Protein AF-A0A8J3JHV3-F1 (afdb_monomer_lite)

Structure (mmCIF, N/CA/C/O backbone):
data_AF-A0A8J3JHV3-F1
#
_entry.id   AF-A0A8J3JHV3-F1
#
loop_
_atom_site.group_PDB
_atom_site.id
_atom_site.type_symbol
_atom_site.label_atom_id
_atom_site.label_alt_id
_atom_site.label_comp_id
_atom_site.label_asym_id
_atom_site.label_entity_id
_atom_site.label_seq_id
_atom_site.pdbx_PDB_ins_code
_atom_site.Cartn_x
_atom_site.Cartn_y
_atom_site.Cartn_z
_atom_site.occupancy
_atom_site.B_iso_or_equiv
_atom_site.auth_seq_id
_atom_site.auth_comp_id
_atom_site.auth_asym_id
_atom_site.auth_atom_id
_atom_site.pdbx_PDB_model_num
ATOM 1 N N . MET A 1 1 ? 7.226 1.099 3.098 1.00 50.34 1 MET A N 1
ATOM 2 C CA . MET A 1 1 ? 7.009 0.350 4.351 1.00 50.34 1 MET A CA 1
ATOM 3 C C . MET A 1 1 ? 5.658 0.785 4.893 1.00 50.34 1 MET A C 1
ATOM 5 O O . MET A 1 1 ? 5.440 1.979 5.015 1.00 50.34 1 MET A O 1
ATOM 9 N N . ILE A 1 2 ? 4.729 -0.143 5.132 1.00 56.31 2 ILE A N 1
ATOM 10 C CA . ILE A 1 2 ? 3.442 0.210 5.750 1.00 56.31 2 ILE A CA 1
ATOM 11 C C . ILE A 1 2 ? 3.690 0.306 7.253 1.00 56.31 2 ILE A C 1
ATOM 13 O O . ILE A 1 2 ? 4.165 -0.665 7.843 1.00 56.31 2 ILE A O 1
ATOM 17 N N . THR A 1 3 ? 3.404 1.460 7.850 1.00 56.59 3 THR A N 1
ATOM 18 C CA . THR A 1 3 ? 3.651 1.703 9.272 1.00 56.59 3 THR A CA 1
ATOM 19 C C . THR A 1 3 ? 2.369 2.184 9.926 1.00 56.59 3 THR A C 1
ATOM 21 O O . THR A 1 3 ? 1.759 3.168 9.519 1.00 56.59 3 THR A O 1
ATOM 24 N N . LEU A 1 4 ? 1.957 1.492 10.979 1.00 54.69 4 LEU A N 1
ATOM 25 C CA . LEU A 1 4 ? 0.828 1.923 11.789 1.00 54.69 4 LEU A CA 1
ATOM 26 C C . LEU A 1 4 ? 1.312 2.956 12.787 1.00 54.69 4 LEU A C 1
ATOM 28 O O . LEU A 1 4 ? 2.195 2.666 13.595 1.00 54.69 4 LEU A O 1
ATOM 32 N N . VAL A 1 5 ? 0.736 4.152 12.725 1.00 55.94 5 VAL A N 1
ATOM 33 C CA . VAL A 1 5 ? 1.051 5.226 13.661 1.00 55.94 5 VAL A CA 1
ATOM 34 C C . VAL A 1 5 ? -0.186 5.468 14.525 1.00 55.94 5 VAL A C 1
ATOM 36 O O . VAL A 1 5 ? -1.290 5.593 13.993 1.00 55.94 5 VAL A O 1
ATOM 39 N N . PRO A 1 6 ? -0.059 5.524 15.860 1.00 49.69 6 PRO A N 1
ATOM 40 C CA . PRO A 1 6 ? -1.186 5.885 16.709 1.00 49.69 6 PRO A CA 1
ATOM 41 C C . PRO A 1 6 ? -1.742 7.251 16.285 1.00 49.69 6 PRO A C 1
ATOM 43 O O . PRO A 1 6 ? -1.016 8.246 16.271 1.00 49.69 6 PRO A O 1
ATOM 46 N N . GLY A 1 7 ? -3.016 7.282 15.898 1.00 49.34 7 GLY A N 1
ATOM 47 C CA . GLY A 1 7 ? -3.743 8.509 15.583 1.00 49.34 7 GLY A CA 1
ATOM 48 C C . GLY A 1 7 ? -4.279 9.179 16.851 1.00 49.34 7 GLY A C 1
ATOM 49 O O . GLY A 1 7 ? -4.348 8.536 17.902 1.00 49.34 7 GLY A O 1
ATOM 50 N N . PRO A 1 8 ? -4.668 10.466 16.797 1.00 41.66 8 PRO A N 1
ATOM 51 C CA . PRO A 1 8 ? -5.340 11.116 17.915 1.00 41.66 8 PRO A CA 1
ATOM 52 C C . PRO A 1 8 ? -6.765 10.556 18.070 1.00 41.66 8 PRO A C 1
ATOM 54 O O . PRO A 1 8 ? -7.692 11.009 17.405 1.00 41.66 8 PRO A O 1
ATOM 57 N N . GLY A 1 9 ? -6.940 9.567 18.950 1.00 53.34 9 GLY A N 1
ATOM 58 C CA . GLY A 1 9 ? -8.238 8.955 19.255 1.00 53.34 9 GLY A CA 1
ATOM 59 C C . GLY A 1 9 ? -8.148 7.453 19.564 1.00 53.34 9 GLY A C 1
ATOM 60 O O . GLY A 1 9 ? -7.052 6.892 19.563 1.00 53.34 9 GLY A O 1
ATOM 61 N N . PRO A 1 10 ? -9.284 6.780 19.841 1.00 52.16 10 PRO A N 1
ATOM 62 C CA . PRO A 1 10 ? -9.344 5.312 19.919 1.00 52.16 10 PRO A CA 1
ATOM 63 C C . PRO A 1 10 ? -9.093 4.640 18.553 1.00 52.16 10 PRO A C 1
ATOM 65 O O . PRO A 1 10 ? -8.714 3.466 18.485 1.00 52.16 10 PRO A O 1
ATOM 68 N N . ASP A 1 11 ? -9.266 5.411 17.480 1.00 58.38 11 ASP A N 1
ATOM 69 C CA . ASP A 1 11 ? -9.097 5.002 16.095 1.00 58.38 11 ASP A CA 1
ATOM 70 C C . ASP A 1 11 ? -7.676 5.384 15.654 1.00 58.38 11 ASP A C 1
ATOM 72 O O . ASP A 1 11 ? -7.314 6.559 15.583 1.00 58.38 11 ASP A O 1
ATOM 76 N N . GLY A 1 12 ? -6.822 4.382 15.434 1.00 63.94 12 GLY A N 1
ATOM 77 C CA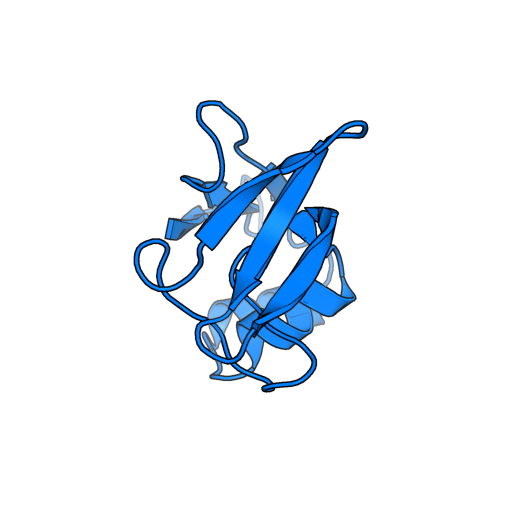 . GLY A 1 12 ? -5.447 4.605 14.980 1.00 63.94 12 GLY A CA 1
ATOM 78 C C . GLY A 1 12 ? -5.391 5.235 13.581 1.00 63.94 12 GLY A C 1
ATOM 79 O O . GLY A 1 12 ? -6.384 5.246 12.853 1.00 63.94 12 GLY A O 1
ATOM 80 N N . THR A 1 13 ? -4.219 5.714 13.164 1.00 67.44 13 THR A N 1
ATOM 81 C CA . THR A 1 13 ? -4.001 6.185 11.790 1.00 67.44 13 THR A CA 1
ATOM 82 C C . THR A 1 13 ? -3.177 5.148 11.029 1.00 67.44 13 THR A C 1
ATOM 84 O O . THR A 1 13 ? -2.101 4.732 11.462 1.00 67.44 13 THR A O 1
ATOM 87 N N . LEU A 1 14 ? -3.672 4.714 9.871 1.00 68.31 14 LEU A N 1
ATOM 88 C CA . LEU A 1 14 ? -2.870 3.931 8.936 1.00 68.31 14 LEU A CA 1
ATOM 89 C C . LEU A 1 14 ? -2.020 4.898 8.115 1.00 68.31 14 LEU A C 1
ATOM 91 O O . LEU A 1 14 ? -2.584 5.720 7.393 1.00 68.31 14 LEU A O 1
ATOM 95 N N . THR A 1 15 ? -0.695 4.760 8.196 1.00 66.62 15 THR A N 1
ATOM 96 C CA . THR A 1 15 ? 0.239 5.499 7.344 1.00 66.62 15 THR A CA 1
ATOM 97 C C . THR A 1 15 ? 0.937 4.543 6.378 1.00 66.62 15 THR A C 1
ATOM 99 O O . THR A 1 15 ? 1.632 3.602 6.770 1.00 66.62 15 THR A O 1
ATOM 102 N N . VAL A 1 16 ? 0.768 4.778 5.081 1.00 65.94 16 VAL A N 1
ATOM 103 C CA . VAL A 1 16 ? 1.502 4.065 4.031 1.00 65.94 16 VAL A CA 1
ATOM 104 C C . VAL A 1 16 ? 2.605 4.988 3.525 1.00 65.94 16 VAL A C 1
ATOM 106 O O . VAL A 1 16 ? 2.312 6.001 2.894 1.00 65.94 16 VAL A O 1
ATOM 109 N N . ASP A 1 17 ? 3.863 4.641 3.815 1.00 63.00 17 ASP A N 1
ATOM 110 C CA . ASP A 1 17 ? 5.049 5.413 3.422 1.00 63.00 17 ASP A CA 1
ATOM 111 C C . ASP A 1 17 ? 5.991 4.604 2.505 1.00 63.00 17 ASP A C 1
ATOM 113 O O . ASP A 1 17 ? 5.955 3.366 2.442 1.00 63.00 17 ASP A O 1
ATOM 117 N N . GLY A 1 18 ? 6.863 5.297 1.771 1.00 56.03 18 GLY A N 1
ATOM 118 C CA . GLY A 1 18 ? 7.955 4.690 1.010 1.00 56.03 18 GLY A CA 1
ATOM 119 C C . GLY A 1 18 ? 7.518 4.017 -0.289 1.00 56.03 18 GLY A C 1
ATOM 120 O O . GLY A 1 18 ? 8.227 3.146 -0.796 1.00 56.03 18 GLY A O 1
ATOM 121 N N . PHE A 1 19 ? 6.346 4.385 -0.812 1.00 62.38 19 PHE A N 1
ATOM 122 C CA . PHE A 1 19 ? 5.895 3.949 -2.130 1.00 62.38 19 PHE A CA 1
ATOM 123 C C . PHE A 1 19 ? 6.357 4.895 -3.247 1.00 62.38 19 PHE A C 1
ATOM 125 O O . PHE A 1 19 ? 6.942 4.443 -4.231 1.00 62.38 19 PHE A O 1
ATOM 132 N N . ARG A 1 20 ? 6.162 6.207 -3.072 1.00 58.69 20 ARG A N 1
ATOM 133 C CA . ARG A 1 20 ? 6.815 7.252 -3.870 1.00 58.69 20 ARG A CA 1
ATOM 134 C C . ARG A 1 20 ? 7.459 8.271 -2.932 1.00 58.69 20 ARG A C 1
ATOM 136 O O . ARG A 1 20 ? 6.964 8.456 -1.818 1.00 58.69 20 ARG A O 1
ATOM 143 N N . PRO A 1 21 ? 8.529 8.958 -3.361 1.00 52.91 21 PRO A N 1
ATOM 144 C CA . PRO A 1 21 ? 9.049 10.100 -2.621 1.00 52.91 21 PRO A CA 1
ATOM 145 C C . PRO A 1 21 ? 7.928 11.131 -2.412 1.00 52.91 21 PRO A C 1
ATOM 147 O O . PRO A 1 21 ? 7.385 11.652 -3.383 1.00 52.91 21 PRO A O 1
ATOM 150 N N . GLY A 1 22 ? 7.556 11.390 -1.156 1.00 51.44 22 GLY A N 1
ATOM 151 C CA . GLY A 1 22 ? 6.551 12.396 -0.795 1.00 51.44 22 GLY A CA 1
ATOM 152 C C . GLY A 1 22 ? 5.080 11.974 -0.916 1.00 51.44 22 GLY A C 1
ATOM 153 O O . GLY A 1 22 ? 4.213 12.828 -0.758 1.00 51.44 22 GLY A O 1
ATOM 154 N N . THR A 1 23 ? 4.764 10.700 -1.179 1.00 55.94 23 THR A N 1
ATOM 155 C CA . THR A 1 23 ? 3.384 10.192 -1.038 1.00 55.94 23 THR A CA 1
ATOM 156 C C . THR A 1 23 ? 3.253 9.407 0.258 1.00 55.94 23 THR A C 1
ATOM 158 O O . THR A 1 23 ? 3.378 8.182 0.267 1.00 55.94 23 THR A O 1
ATOM 161 N N . GLU A 1 24 ? 3.010 10.134 1.340 1.00 60.00 24 GLU A N 1
ATOM 162 C CA . GLU A 1 24 ? 2.526 9.580 2.599 1.00 60.00 24 GLU A CA 1
ATOM 163 C C . GLU A 1 24 ? 0.999 9.604 2.549 1.00 60.00 24 GLU A C 1
ATOM 165 O O . GLU A 1 24 ? 0.388 10.669 2.432 1.00 60.00 24 GLU A O 1
ATOM 170 N N . VAL A 1 25 ? 0.367 8.432 2.598 1.00 62.97 25 VAL A N 1
ATOM 171 C CA . VAL A 1 25 ? -1.092 8.355 2.730 1.00 62.97 2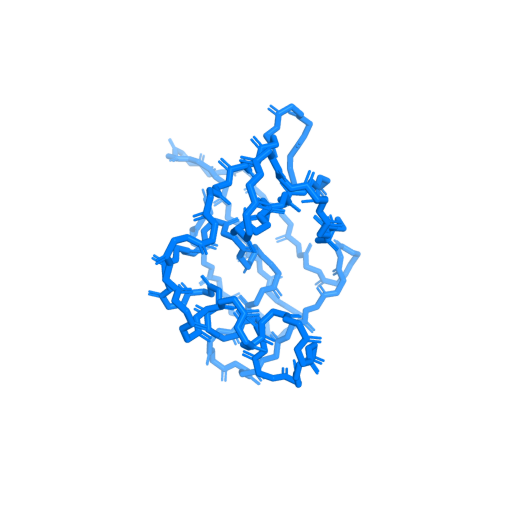5 VAL A CA 1
ATOM 172 C C . VAL A 1 25 ? -1.409 8.058 4.182 1.00 62.97 25 VAL A C 1
ATOM 174 O O . VAL A 1 25 ? -1.038 6.999 4.682 1.00 62.97 25 VAL A O 1
ATOM 177 N N . ALA A 1 26 ? -2.077 8.997 4.849 1.00 62.09 26 ALA A N 1
ATOM 178 C CA . ALA A 1 26 ? -2.557 8.852 6.216 1.00 62.09 26 ALA A CA 1
ATOM 179 C C . ALA A 1 26 ? -4.088 8.847 6.213 1.00 62.09 26 ALA A C 1
ATOM 181 O O . ALA A 1 26 ? -4.707 9.838 5.824 1.00 62.09 26 ALA A O 1
ATOM 182 N N . GLN A 1 27 ? -4.703 7.749 6.658 1.00 67.81 27 GLN A N 1
ATOM 183 C CA . GLN A 1 27 ? -6.155 7.677 6.824 1.00 67.81 27 GLN A CA 1
ATOM 184 C C . GLN A 1 27 ? -6.526 7.212 8.232 1.00 67.81 27 GLN A C 1
ATOM 186 O O . GLN A 1 27 ? -5.935 6.278 8.778 1.00 67.81 27 GLN A O 1
ATOM 191 N N . ALA A 1 28 ? -7.528 7.874 8.814 1.00 66.50 28 ALA A N 1
ATOM 192 C CA . ALA A 1 28 ? -8.116 7.460 10.079 1.00 66.50 28 ALA A CA 1
ATOM 193 C C . ALA A 1 28 ? -8.785 6.085 9.926 1.00 66.50 28 ALA A C 1
ATOM 195 O O . ALA A 1 28 ? -9.568 5.863 8.998 1.00 66.50 28 ALA A O 1
ATOM 196 N N . LEU A 1 29 ? -8.496 5.168 10.850 1.00 69.12 29 LEU A N 1
ATOM 197 C CA . LEU A 1 29 ? -9.113 3.843 10.923 1.00 69.12 29 LEU A CA 1
ATOM 198 C C . LEU A 1 29 ? -10.484 3.920 11.608 1.00 69.12 29 LEU A C 1
ATOM 200 O O . LEU A 1 29 ? -10.717 3.272 12.621 1.00 69.12 29 LEU A O 1
ATOM 204 N N . SER A 1 30 ? -11.392 4.726 11.061 1.00 68.81 30 SER A N 1
ATOM 205 C CA . SER A 1 30 ? -12.775 4.832 11.546 1.00 68.81 30 SER A CA 1
ATOM 206 C C . SER A 1 30 ? -13.648 3.632 11.151 1.00 68.81 30 SER A C 1
ATOM 208 O O . SER A 1 30 ? -14.762 3.488 11.649 1.00 68.81 30 SER A O 1
ATOM 210 N N . ASP A 1 31 ? -13.146 2.758 10.273 1.00 72.81 31 ASP A N 1
ATOM 211 C CA . ASP A 1 31 ? -13.737 1.454 9.977 1.00 72.81 31 ASP A CA 1
ATOM 212 C C . ASP A 1 31 ? -13.167 0.396 10.948 1.00 72.81 31 ASP A C 1
ATOM 214 O O . ASP A 1 31 ? -11.972 0.080 10.871 1.00 72.81 31 ASP A O 1
ATOM 218 N N . PRO A 1 32 ? -13.987 -0.168 11.854 1.00 73.00 32 PRO A N 1
ATOM 219 C CA . PRO A 1 32 ? -13.519 -1.114 12.862 1.00 73.00 32 PRO A CA 1
ATOM 220 C C . PRO A 1 32 ? -13.019 -2.435 12.261 1.00 73.00 32 PRO A C 1
ATOM 222 O O . PRO A 1 32 ? -12.081 -3.020 12.796 1.00 73.00 32 PRO A O 1
ATOM 225 N N . SER A 1 33 ? -13.566 -2.886 11.127 1.00 72.38 33 SER A N 1
ATOM 226 C CA . SER A 1 33 ? -13.103 -4.111 10.463 1.00 72.38 33 SER A CA 1
ATOM 227 C C . SER A 1 33 ? -11.713 -3.930 9.857 1.00 72.38 33 SER A C 1
ATOM 229 O O . SER A 1 33 ? -10.868 -4.819 9.968 1.00 72.38 33 SER A O 1
ATOM 231 N N . LEU A 1 34 ? -11.440 -2.757 9.277 1.00 72.19 34 LEU A N 1
ATOM 232 C CA . LEU A 1 34 ? -10.097 -2.406 8.820 1.00 72.19 34 LEU A CA 1
ATOM 233 C C . LEU A 1 34 ? -9.137 -2.254 10.005 1.00 72.19 34 LEU A C 1
ATOM 235 O O . LEU A 1 34 ? -8.019 -2.759 9.943 1.00 72.19 34 LEU A O 1
ATOM 239 N N . ALA A 1 35 ? -9.571 -1.599 11.086 1.00 73.00 35 ALA A N 1
ATOM 240 C CA . ALA A 1 35 ? -8.766 -1.434 12.293 1.00 73.00 35 ALA A CA 1
ATOM 241 C C . ALA A 1 35 ? -8.354 -2.786 12.896 1.00 73.00 35 ALA A C 1
ATOM 243 O O . ALA A 1 35 ? -7.192 -2.966 13.257 1.00 73.00 35 ALA A O 1
ATOM 244 N N . ASP A 1 36 ? -9.268 -3.754 12.956 1.00 74.25 36 ASP A N 1
ATOM 245 C CA . ASP A 1 36 ? -8.975 -5.093 13.464 1.00 74.25 36 ASP A CA 1
ATOM 246 C C . ASP A 1 36 ? -8.095 -5.904 12.510 1.00 74.25 36 ASP A C 1
ATOM 248 O O . ASP A 1 36 ? -7.13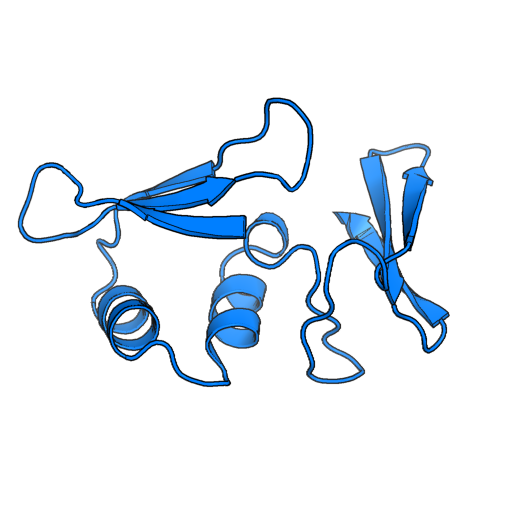3 -6.525 12.963 1.00 74.25 36 ASP A O 1
ATOM 252 N N . ALA A 1 37 ? -8.332 -5.845 11.194 1.00 71.88 37 ALA A N 1
ATOM 253 C CA . ALA A 1 37 ? -7.470 -6.500 10.204 1.00 71.88 37 ALA A CA 1
ATOM 254 C C . ALA A 1 37 ? -6.025 -5.975 10.261 1.00 71.88 37 ALA A C 1
ATOM 256 O O . ALA A 1 37 ? -5.061 -6.743 10.186 1.00 71.88 37 ALA A O 1
ATOM 257 N N . VAL A 1 38 ? -5.892 -4.661 10.437 1.00 71.12 38 VAL A N 1
ATOM 258 C CA . VAL A 1 38 ? -4.632 -3.945 10.608 1.00 71.12 38 VAL A CA 1
ATOM 259 C C . VAL A 1 38 ? -3.937 -4.340 11.916 1.00 71.12 38 VAL A C 1
ATOM 261 O O . VAL A 1 38 ? -2.760 -4.701 11.891 1.00 71.12 38 VAL A O 1
ATOM 264 N N . ARG A 1 39 ? -4.647 -4.323 13.054 1.00 70.56 39 ARG A N 1
ATOM 265 C CA . ARG A 1 39 ? -4.100 -4.715 14.369 1.00 70.56 39 ARG A CA 1
ATOM 266 C C . ARG A 1 39 ? -3.684 -6.181 14.415 1.00 70.56 39 ARG A C 1
ATOM 268 O O . ARG A 1 39 ? -2.682 -6.509 15.040 1.00 70.56 39 ARG A O 1
ATOM 275 N N . ALA A 1 40 ? -4.445 -7.051 13.762 1.00 71.44 40 ALA A N 1
ATOM 276 C CA . ALA A 1 40 ? -4.145 -8.471 13.688 1.00 71.44 40 ALA A CA 1
ATOM 277 C C . ALA A 1 40 ? -2.971 -8.785 12.744 1.00 71.44 40 ALA A C 1
ATOM 279 O O . ALA A 1 40 ? -2.485 -9.914 12.767 1.00 71.44 40 ALA A O 1
ATOM 280 N N . ALA A 1 41 ? -2.523 -7.815 11.927 1.00 65.31 41 ALA A N 1
ATOM 281 C CA . ALA A 1 41 ? -1.438 -7.958 10.952 1.00 65.31 41 ALA A CA 1
ATOM 282 C C . ALA A 1 41 ? -1.531 -9.277 10.163 1.00 65.31 41 ALA A C 1
ATOM 284 O O . ALA A 1 41 ? -0.545 -9.995 9.980 1.00 65.31 41 ALA A O 1
ATOM 285 N N . THR A 1 42 ? -2.753 -9.623 9.750 1.00 66.38 42 THR A N 1
ATOM 286 C CA . THR A 1 42 ? -3.034 -10.893 9.077 1.00 66.38 42 THR A CA 1
ATOM 287 C C . THR A 1 42 ? -2.328 -10.964 7.724 1.00 66.38 42 THR A C 1
ATOM 289 O O . THR A 1 42 ? -2.001 -9.942 7.114 1.00 66.38 42 THR A O 1
ATOM 292 N N . VAL A 1 43 ? -2.113 -12.186 7.229 1.00 59.66 43 VAL A N 1
ATOM 293 C CA . VAL A 1 43 ? -1.483 -12.441 5.920 1.00 59.66 43 VAL A CA 1
ATOM 294 C C . VAL A 1 43 ? -2.255 -11.749 4.778 1.00 59.66 43 VAL A C 1
ATOM 296 O O . VAL A 1 43 ? -1.649 -11.330 3.793 1.00 59.66 43 VAL A O 1
ATOM 299 N N . ASP A 1 44 ? -3.559 -11.528 4.966 1.00 68.88 44 ASP A N 1
ATOM 300 C CA . ASP A 1 44 ? -4.473 -10.931 3.987 1.00 68.88 44 ASP A CA 1
ATOM 301 C C . ASP A 1 44 ? -4.559 -9.401 4.051 1.00 68.88 44 ASP A C 1
ATOM 303 O O . ASP A 1 44 ? -5.265 -8.788 3.251 1.00 68.88 44 ASP A O 1
ATOM 307 N N . LEU A 1 45 ? -3.817 -8.741 4.948 1.00 78.31 45 LEU A N 1
ATOM 308 C CA . LEU A 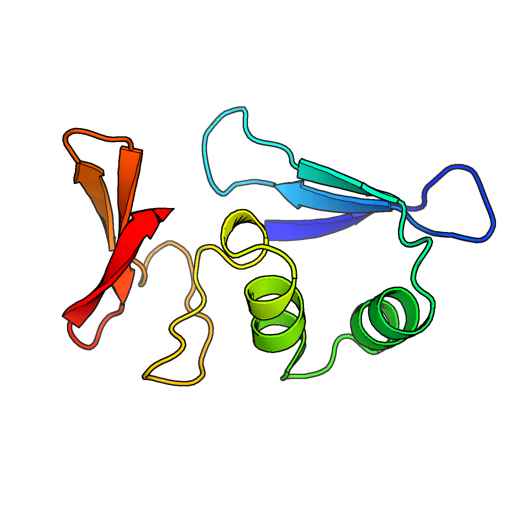1 45 ? -3.894 -7.286 5.106 1.00 78.31 45 LEU A CA 1
ATOM 309 C C . LEU A 1 45 ? -3.643 -6.541 3.785 1.00 78.31 45 LEU A C 1
ATOM 311 O O . LEU A 1 45 ? -4.292 -5.543 3.503 1.00 78.31 45 LEU A O 1
ATOM 315 N N . SER A 1 46 ? -2.740 -7.040 2.93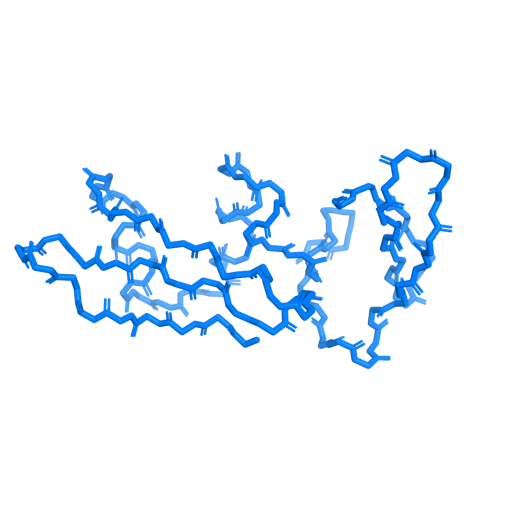8 1.00 80.44 46 SER A N 1
ATOM 316 C CA . SER A 1 46 ? -2.476 -6.416 1.635 1.00 80.44 46 SER A CA 1
ATOM 317 C C . SER A 1 46 ? -3.656 -6.506 0.664 1.00 80.44 46 SER A C 1
ATOM 319 O O . SER A 1 46 ? -3.865 -5.565 -0.095 1.00 80.44 46 SER A O 1
ATOM 321 N N . ALA A 1 47 ? -4.425 -7.598 0.701 1.00 82.88 47 ALA A N 1
ATOM 322 C CA . ALA A 1 47 ? -5.636 -7.749 -0.100 1.00 82.88 47 ALA A CA 1
ATOM 323 C C . ALA A 1 47 ? -6.720 -6.783 0.393 1.00 82.88 47 ALA A C 1
ATOM 325 O O . ALA A 1 47 ? -7.250 -6.001 -0.389 1.00 82.88 47 ALA A O 1
ATOM 326 N N . THR A 1 48 ? -6.952 -6.743 1.708 1.00 81.50 48 THR A N 1
ATOM 327 C CA . THR A 1 48 ? -7.918 -5.828 2.335 1.00 81.50 48 THR A CA 1
ATOM 328 C C . THR A 1 48 ? -7.592 -4.361 2.052 1.00 81.50 48 THR A C 1
ATOM 330 O O . THR A 1 48 ? -8.479 -3.568 1.742 1.00 81.50 48 THR A O 1
ATOM 333 N N . LEU A 1 49 ? -6.312 -3.984 2.138 1.00 80.25 49 LEU A N 1
ATOM 334 C CA . LEU A 1 49 ? -5.859 -2.635 1.800 1.00 80.25 49 LEU A CA 1
ATOM 335 C C . LEU A 1 49 ? -6.060 -2.332 0.314 1.00 80.25 49 LEU A C 1
ATOM 337 O O . LEU A 1 49 ? -6.520 -1.244 -0.017 1.00 80.25 49 LEU A O 1
ATOM 341 N N . TYR A 1 50 ? -5.752 -3.291 -0.564 1.00 82.88 50 TYR A N 1
ATOM 342 C CA . TYR A 1 50 ? -5.920 -3.149 -2.008 1.00 82.88 50 TYR A CA 1
ATOM 343 C C . TYR A 1 50 ? -7.382 -2.949 -2.422 1.00 82.88 50 TYR A C 1
ATOM 345 O O . TYR A 1 50 ? -7.664 -2.069 -3.232 1.00 82.88 50 TYR A O 1
ATOM 353 N N . ASP A 1 51 ? -8.298 -3.736 -1.855 1.00 84.44 51 ASP A N 1
ATOM 354 C CA . ASP A 1 51 ? -9.733 -3.643 -2.138 1.00 84.44 51 ASP A CA 1
ATOM 355 C C . ASP A 1 51 ? -10.329 -2.315 -1.659 1.00 84.44 51 ASP A C 1
ATOM 357 O O . ASP A 1 51 ? -11.309 -1.825 -2.223 1.00 84.44 51 ASP A O 1
ATOM 361 N N . ARG A 1 52 ? -9.731 -1.712 -0.623 1.00 80.00 52 ARG A N 1
ATOM 362 C CA . ARG A 1 52 ? -10.145 -0.407 -0.109 1.00 80.00 52 ARG A CA 1
ATOM 363 C C . ARG A 1 52 ? -9.643 0.737 -0.980 1.00 80.00 52 ARG A C 1
ATOM 365 O O . ARG A 1 52 ? -10.434 1.592 -1.370 1.00 80.00 52 ARG A O 1
ATOM 372 N N . ASP A 1 53 ? -8.342 0.752 -1.245 1.00 78.06 53 ASP A N 1
ATOM 373 C CA . ASP A 1 53 ? -7.688 1.683 -2.156 1.00 78.06 53 ASP A CA 1
ATOM 374 C C . ASP A 1 53 ? -6.411 1.024 -2.718 1.00 78.06 53 ASP A C 1
ATOM 376 O O . ASP A 1 53 ? -5.463 0.749 -1.972 1.00 78.06 53 ASP A O 1
ATOM 380 N N . PRO A 1 54 ? -6.320 0.802 -4.041 1.00 80.31 54 PRO A N 1
ATOM 381 C CA . PRO A 1 54 ? -5.137 0.225 -4.671 1.00 80.31 54 PRO A CA 1
ATOM 382 C C . PRO A 1 54 ? -3.815 0.940 -4.351 1.00 80.31 54 PRO A C 1
ATOM 384 O O . PRO A 1 54 ? -2.755 0.299 -4.420 1.00 80.31 54 PRO A O 1
ATOM 387 N N . ALA A 1 55 ? -3.853 2.232 -4.011 1.00 76.94 55 ALA A N 1
ATOM 388 C CA . ALA A 1 55 ? -2.685 3.016 -3.620 1.00 76.94 55 ALA A CA 1
ATOM 389 C C . ALA A 1 55 ? -2.121 2.608 -2.246 1.00 76.94 55 ALA A C 1
ATOM 391 O O . ALA A 1 55 ? -0.944 2.843 -1.973 1.00 76.94 55 ALA A O 1
ATOM 392 N N . TRP A 1 56 ? -2.918 1.962 -1.391 1.00 78.50 56 TRP A N 1
ATOM 393 C CA . TRP A 1 56 ? -2.512 1.549 -0.041 1.00 78.50 56 TRP A CA 1
ATOM 394 C C . TRP A 1 56 ? -1.742 0.235 -0.009 1.00 78.50 56 TRP A C 1
ATOM 396 O O . TRP A 1 56 ? -0.982 -0.030 0.921 1.00 78.50 56 TRP A O 1
ATOM 406 N N . ALA A 1 57 ? -1.907 -0.580 -1.046 1.00 82.25 57 ALA A N 1
ATOM 407 C CA . ALA A 1 57 ? -1.196 -1.837 -1.223 1.00 82.25 57 ALA A CA 1
ATOM 408 C C . ALA A 1 57 ? -0.418 -1.828 -2.547 1.00 82.25 57 ALA A C 1
ATOM 410 O O . ALA A 1 57 ? -0.684 -2.639 -3.434 1.00 82.25 57 ALA A O 1
ATOM 411 N N . PRO A 1 58 ? 0.553 -0.924 -2.736 1.00 78.31 58 PRO A N 1
ATOM 412 C CA . PRO A 1 58 ? 1.165 -0.676 -4.042 1.00 78.31 58 PRO A CA 1
ATOM 413 C C . PRO A 1 58 ? 1.968 -1.852 -4.611 1.00 78.31 58 PRO A C 1
ATOM 415 O O . PRO A 1 58 ? 2.186 -1.931 -5.818 1.00 78.31 58 PRO A O 1
ATOM 418 N N . PHE A 1 59 ? 2.394 -2.775 -3.750 1.00 83.25 59 PHE A N 1
ATOM 419 C CA . PHE A 1 59 ? 3.165 -3.957 -4.132 1.00 83.25 59 PHE A CA 1
ATOM 420 C C . PHE A 1 59 ? 2.337 -5.250 -4.137 1.00 83.25 59 PHE A C 1
ATOM 422 O O . PHE A 1 59 ? 2.895 -6.339 -4.281 1.00 83.25 59 PHE A O 1
ATOM 429 N N . TRP A 1 60 ? 1.016 -5.142 -3.970 1.00 87.19 60 TRP A N 1
ATOM 430 C CA . TRP A 1 60 ? 0.090 -6.264 -4.079 1.00 87.19 60 TRP A CA 1
ATOM 431 C C . TRP A 1 60 ? -0.220 -6.582 -5.543 1.00 87.19 60 TRP A C 1
ATOM 433 O O . TRP A 1 60 ? -0.526 -5.685 -6.342 1.00 87.19 60 TRP A O 1
ATOM 443 N N . CYS A 1 61 ? -0.159 -7.869 -5.890 1.00 89.38 61 CYS A N 1
ATOM 444 C CA . CYS A 1 61 ? -0.645 -8.399 -7.157 1.00 89.38 61 CYS A CA 1
ATOM 445 C C . CYS A 1 61 ? -1.949 -9.175 -6.923 1.00 89.38 61 CYS A C 1
ATOM 447 O O . CYS A 1 61 ? -1.881 -10.253 -6.331 1.00 89.38 61 CYS A O 1
ATOM 449 N N . PRO A 1 62 ? -3.103 -8.712 -7.440 1.00 89.81 62 PRO A N 1
ATOM 450 C CA . PRO A 1 62 ? -4.368 -9.430 -7.279 1.00 89.81 62 PRO A CA 1
ATOM 451 C C . PRO A 1 62 ? -4.393 -10.759 -8.045 1.00 89.81 62 PRO A C 1
ATOM 453 O O . PRO A 1 62 ? -5.049 -11.694 -7.621 1.00 89.81 62 PRO A O 1
ATOM 456 N N . THR A 1 63 ? -3.639 -10.889 -9.143 1.00 91.94 63 THR A N 1
ATOM 457 C CA . THR A 1 63 ? -3.557 -12.151 -9.902 1.00 91.94 63 THR A CA 1
ATOM 458 C C . THR A 1 63 ? -2.730 -13.218 -9.188 1.00 91.94 63 THR A C 1
ATOM 460 O O . THR A 1 63 ? -3.001 -14.404 -9.322 1.00 91.94 63 THR A O 1
ATOM 463 N N . CYS A 1 64 ? -1.686 -12.814 -8.460 1.00 89.44 64 CYS A N 1
ATOM 464 C CA . CYS A 1 64 ? -0.847 -13.744 -7.701 1.00 89.44 64 CYS A CA 1
ATOM 465 C C . CYS A 1 64 ? -1.320 -13.931 -6.255 1.00 89.44 64 CYS A C 1
ATOM 467 O O . CYS A 1 64 ? -0.761 -14.791 -5.570 1.00 89.44 64 CYS A O 1
ATOM 469 N N . GLU A 1 65 ? -2.262 -13.089 -5.812 1.00 90.50 65 GLU A N 1
ATOM 470 C CA . GLU A 1 65 ? -2.766 -12.962 -4.440 1.00 90.50 65 GLU A CA 1
ATOM 471 C C . GLU A 1 65 ? -1.633 -12.830 -3.414 1.00 90.50 65 GLU A C 1
ATOM 473 O O . GLU A 1 65 ? -1.609 -13.489 -2.374 1.00 90.50 65 GLU A O 1
ATOM 478 N N . ARG A 1 66 ? -0.620 -12.016 -3.750 1.00 86.38 66 ARG A N 1
ATOM 479 C CA . ARG A 1 66 ? 0.601 -11.842 -2.947 1.00 86.38 66 ARG A CA 1
ATOM 480 C C . ARG A 1 66 ? 1.145 -10.422 -3.017 1.00 86.38 66 ARG A C 1
ATOM 482 O O . ARG A 1 66 ? 1.090 -9.768 -4.062 1.00 86.38 66 ARG A O 1
ATOM 489 N N . SER A 1 67 ? 1.752 -10.000 -1.909 1.00 84.38 67 SER A N 1
ATOM 490 C CA . SER A 1 67 ? 2.561 -8.784 -1.816 1.00 84.38 67 SER A CA 1
ATOM 491 C C . SER A 1 67 ? 4.031 -9.075 -2.084 1.00 84.38 67 SER A C 1
ATOM 493 O O . SER A 1 67 ? 4.564 -10.104 -1.670 1.00 84.38 67 SER A O 1
ATOM 495 N N . TYR A 1 68 ? 4.697 -8.134 -2.744 1.00 83.88 68 TYR A N 1
ATOM 496 C CA . TYR A 1 68 ? 6.128 -8.187 -3.033 1.00 83.88 68 TYR A CA 1
ATOM 497 C C . TYR A 1 68 ? 6.860 -7.044 -2.324 1.00 83.88 68 TYR A C 1
ATOM 499 O O . TYR A 1 68 ? 6.266 -6.034 -1.959 1.00 83.88 68 TYR A O 1
ATOM 507 N N . CYS A 1 69 ? 8.169 -7.178 -2.115 1.00 79.50 69 CYS A N 1
ATOM 508 C CA . CYS A 1 69 ? 8.977 -6.035 -1.697 1.00 79.50 69 CYS A CA 1
ATOM 509 C C . CYS A 1 69 ? 9.263 -5.114 -2.893 1.00 79.50 69 CYS A C 1
ATOM 511 O O . CYS A 1 69 ? 9.209 -5.539 -4.051 1.00 79.50 69 CYS A O 1
ATOM 513 N N . GLY A 1 70 ? 9.624 -3.860 -2.613 1.00 74.56 70 GLY A N 1
ATOM 514 C CA . GLY A 1 70 ? 9.888 -2.857 -3.649 1.00 74.56 70 GLY A CA 1
ATOM 515 C C . GLY A 1 70 ? 11.001 -3.229 -4.637 1.00 74.56 70 GLY A C 1
ATOM 516 O O . GLY A 1 70 ? 10.998 -2.731 -5.752 1.00 74.56 70 GLY A O 1
ATOM 517 N N . SER A 1 71 ? 11.920 -4.136 -4.286 1.00 78.56 71 SER A N 1
ATOM 518 C CA . SER A 1 71 ? 12.943 -4.627 -5.222 1.00 78.56 71 SER A CA 1
ATOM 519 C C . SER A 1 71 ? 12.418 -5.674 -6.210 1.00 78.56 71 SER A C 1
ATOM 521 O O . SER A 1 71 ? 12.931 -5.782 -7.321 1.00 78.56 71 SER A O 1
ATOM 523 N N . HIS A 1 72 ? 11.395 -6.443 -5.828 1.00 84.56 72 HIS A N 1
ATOM 524 C CA . HIS A 1 72 ? 10.748 -7.429 -6.697 1.00 84.56 72 HIS A CA 1
ATOM 525 C C . HIS A 1 72 ? 9.616 -6.821 -7.532 1.00 84.56 72 HIS A C 1
ATOM 527 O O . HIS A 1 72 ? 9.241 -7.373 -8.567 1.00 84.56 72 HIS A O 1
ATOM 533 N N . TRP A 1 73 ? 9.079 -5.684 -7.097 1.00 85.00 73 TRP A N 1
ATOM 534 C CA . TRP A 1 73 ? 8.060 -4.944 -7.818 1.00 85.00 73 TRP A CA 1
ATOM 535 C C . TRP A 1 73 ? 8.693 -3.888 -8.722 1.00 85.00 73 TRP A C 1
ATOM 537 O O . TRP A 1 73 ? 9.254 -2.900 -8.257 1.00 85.00 73 TRP A O 1
ATOM 547 N N . ARG A 1 74 ? 8.596 -4.077 -10.038 1.00 86.56 74 ARG A N 1
ATOM 548 C CA . ARG A 1 74 ? 9.160 -3.129 -11.001 1.00 86.56 74 ARG A CA 1
ATOM 549 C C . ARG A 1 74 ? 8.211 -1.952 -11.201 1.00 86.56 74 ARG A C 1
ATOM 551 O O . ARG A 1 74 ? 7.101 -2.142 -11.693 1.00 86.56 74 ARG A O 1
ATOM 558 N N . LEU A 1 75 ? 8.671 -0.753 -10.852 1.00 81.69 75 LEU A N 1
ATOM 559 C CA . LEU A 1 75 ? 7.985 0.505 -11.135 1.00 81.69 75 LEU A CA 1
ATOM 560 C C . LEU A 1 75 ? 8.472 1.094 -12.457 1.00 81.69 75 LEU A C 1
ATOM 562 O O . LEU A 1 75 ? 9.671 1.124 -12.727 1.00 81.69 75 LEU A O 1
ATOM 566 N N . ALA A 1 76 ? 7.534 1.571 -13.263 1.00 81.62 76 ALA A N 1
ATOM 567 C CA . ALA A 1 76 ? 7.793 2.325 -14.478 1.00 81.62 76 ALA A CA 1
ATOM 568 C C . ALA A 1 76 ? 6.871 3.544 -14.528 1.00 81.62 76 ALA A C 1
ATOM 570 O O . ALA A 1 76 ? 5.712 3.465 -14.121 1.00 81.62 76 ALA A O 1
ATOM 571 N N . GLU A 1 77 ? 7.363 4.662 -15.048 1.00 77.50 77 GLU A N 1
ATOM 572 C CA . GLU A 1 77 ? 6.503 5.791 -15.393 1.00 77.50 77 GLU A CA 1
ATOM 573 C C . GLU A 1 77 ? 5.683 5.448 -16.644 1.00 77.50 77 GLU A C 1
ATOM 575 O O . GLU A 1 77 ? 6.190 4.889 -17.618 1.00 77.50 77 GLU A O 1
ATOM 580 N N . GLY A 1 78 ? 4.391 5.753 -16.601 1.00 71.25 78 GLY A N 1
ATOM 581 C CA . GLY A 1 78 ? 3.461 5.659 -17.717 1.00 71.25 78 GLY A CA 1
ATOM 582 C C . GLY A 1 78 ? 2.862 7.027 -18.035 1.00 71.25 78 GLY A C 1
ATOM 583 O O . GLY A 1 78 ? 2.950 7.967 -17.251 1.00 71.25 78 GLY A O 1
ATOM 584 N N . SER A 1 79 ? 2.192 7.141 -19.183 1.00 72.75 79 SER A N 1
ATOM 585 C CA . SER A 1 79 ? 1.639 8.416 -19.672 1.00 72.75 79 SER A CA 1
ATOM 586 C C . SER A 1 79 ? 0.588 9.065 -18.756 1.00 72.75 79 SER A C 1
ATOM 588 O O . SER A 1 79 ? 0.285 10.239 -18.932 1.00 72.75 79 SER A O 1
ATOM 590 N N . TYR A 1 80 ? 0.039 8.318 -17.792 1.00 71.31 80 TYR A N 1
ATOM 591 C CA . TYR A 1 80 ? -1.019 8.767 -16.878 1.00 71.31 80 TYR A CA 1
ATOM 592 C C . TYR A 1 80 ? -0.716 8.471 -15.399 1.00 71.31 80 TYR A C 1
ATOM 594 O O . TYR A 1 80 ? -1.627 8.490 -14.577 1.00 71.31 80 TYR A O 1
ATOM 602 N N . GLY A 1 81 ? 0.534 8.156 -15.044 1.00 75.62 81 GLY A N 1
ATOM 603 C CA . GLY A 1 81 ? 0.903 7.803 -13.670 1.00 75.62 81 GLY A CA 1
ATOM 604 C C . GLY A 1 81 ? 1.995 6.746 -13.610 1.00 75.62 81 GLY A C 1
ATOM 605 O O . GLY A 1 81 ? 2.804 6.635 -14.525 1.00 75.62 81 GLY A O 1
ATOM 606 N N . PHE A 1 82 ? 2.020 5.947 -12.544 1.00 76.69 82 PHE A N 1
ATOM 607 C CA . PHE A 1 82 ? 3.009 4.882 -12.391 1.00 76.69 82 PHE A CA 1
ATOM 608 C C . PHE A 1 82 ? 2.387 3.524 -12.705 1.00 76.69 82 PHE A C 1
ATOM 610 O O . PHE A 1 82 ? 1.228 3.250 -12.400 1.00 76.69 82 PHE A O 1
ATOM 617 N N . LEU A 1 83 ? 3.179 2.656 -13.321 1.00 83.94 83 LEU A N 1
ATOM 618 C CA . LEU A 1 83 ? 2.842 1.271 -13.591 1.00 83.94 83 LEU A CA 1
ATOM 619 C C . LEU A 1 83 ? 3.722 0.371 -12.733 1.00 83.94 83 LEU A C 1
ATOM 621 O O . LEU A 1 83 ? 4.948 0.459 -12.753 1.00 83.94 83 LEU A O 1
ATOM 625 N N . GLY A 1 84 ? 3.078 -0.520 -11.994 1.00 85.75 84 GLY A N 1
ATOM 626 C CA . GLY A 1 84 ? 3.712 -1.598 -11.259 1.00 85.75 84 GLY A CA 1
ATOM 627 C C . GLY A 1 84 ? 3.682 -2.901 -12.035 1.00 85.75 84 GLY A C 1
ATOM 628 O O . GLY A 1 84 ? 2.670 -3.221 -12.658 1.00 85.75 84 GLY A O 1
ATOM 629 N N . THR A 1 85 ? 4.766 -3.671 -11.981 1.00 90.00 85 THR A N 1
ATOM 630 C CA . THR A 1 85 ? 4.842 -5.021 -12.551 1.00 90.00 85 THR A CA 1
ATOM 631 C C . THR A 1 85 ? 5.387 -6.001 -11.519 1.00 90.00 85 THR A C 1
ATOM 633 O O . THR A 1 85 ? 6.477 -5.792 -10.981 1.00 90.00 85 THR A O 1
ATOM 636 N N . CYS A 1 86 ? 4.658 -7.089 -11.261 1.00 91.12 86 CYS A N 1
ATOM 637 C CA . CYS A 1 86 ? 5.126 -8.147 -10.364 1.00 91.12 86 CYS A CA 1
ATOM 638 C C . CYS A 1 86 ? 6.197 -9.039 -11.040 1.00 91.12 86 CYS A C 1
ATOM 640 O O . CYS A 1 86 ? 6.329 -9.013 -12.268 1.00 91.12 86 CYS A O 1
ATOM 642 N N . PRO A 1 87 ? 6.931 -9.886 -10.289 1.00 91.50 87 PRO A N 1
ATOM 643 C CA . PRO A 1 87 ? 7.952 -10.786 -10.848 1.00 91.50 87 PRO A CA 1
ATOM 644 C C . PRO A 1 87 ? 7.442 -11.742 -11.931 1.00 91.50 87 PRO A C 1
ATOM 646 O O . PRO A 1 87 ? 8.209 -12.174 -12.786 1.00 91.50 87 PRO A O 1
ATOM 649 N N . TYR A 1 88 ? 6.144 -12.047 -11.904 1.00 92.56 88 TYR A N 1
ATOM 650 C CA . TYR A 1 88 ? 5.476 -12.924 -12.864 1.00 92.56 88 TYR A CA 1
ATOM 651 C C . TYR A 1 88 ? 4.940 -12.178 -14.099 1.00 92.56 88 TYR A C 1
ATOM 653 O O . TYR A 1 88 ? 4.383 -12.803 -14.994 1.00 92.56 88 TYR A O 1
ATOM 661 N N . GLY A 1 89 ? 5.116 -10.853 -14.178 1.00 91.88 89 GLY A N 1
ATOM 662 C CA . GLY A 1 89 ? 4.780 -10.048 -15.356 1.00 91.88 89 GLY A CA 1
ATOM 663 C C . GLY A 1 89 ? 3.394 -9.394 -15.353 1.00 91.88 89 GLY A C 1
ATOM 664 O O . GLY A 1 89 ? 3.075 -8.679 -16.304 1.00 91.88 89 GLY A O 1
ATOM 665 N N . HIS A 1 90 ? 2.583 -9.571 -14.305 1.00 93.06 90 HIS A N 1
ATOM 666 C CA . HIS A 1 90 ? 1.283 -8.900 -14.187 1.00 93.06 90 HIS A CA 1
ATOM 667 C C . HIS A 1 90 ? 1.464 -7.403 -13.930 1.00 93.06 90 HIS A C 1
ATOM 669 O O . HIS A 1 90 ? 2.208 -7.015 -13.025 1.00 93.06 90 HIS A O 1
ATOM 675 N N . ARG A 1 91 ? 0.777 -6.571 -14.722 1.00 89.06 91 ARG A N 1
ATOM 676 C CA . ARG A 1 91 ? 0.883 -5.106 -1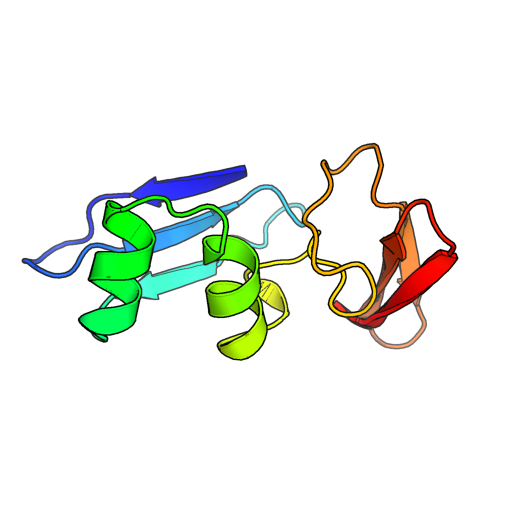4.680 1.00 89.06 91 ARG A CA 1
ATOM 677 C C . ARG A 1 91 ? -0.346 -4.469 -14.048 1.00 89.06 91 ARG A C 1
ATOM 679 O O . ARG A 1 91 ? -1.460 -4.940 -14.260 1.00 89.06 91 ARG A O 1
ATOM 686 N N . ARG A 1 92 ? -0.142 -3.365 -13.331 1.00 84.94 92 ARG A N 1
ATOM 687 C CA . ARG A 1 92 ? -1.202 -2.575 -12.693 1.00 84.94 92 ARG A CA 1
ATOM 688 C C . ARG A 1 92 ? -0.850 -1.084 -12.658 1.00 84.94 92 ARG A C 1
ATOM 690 O O . ARG A 1 92 ? 0.314 -0.742 -12.475 1.00 84.94 92 ARG A O 1
ATOM 697 N N . GLY A 1 93 ? -1.859 -0.222 -12.792 1.00 80.12 93 GLY A N 1
ATOM 698 C CA . GLY A 1 93 ? -1.750 1.216 -12.516 1.00 80.12 93 GLY A CA 1
ATOM 699 C C . GLY A 1 93 ? -1.739 1.532 -11.020 1.00 80.12 93 GLY A C 1
ATOM 700 O O . GLY A 1 93 ? -2.436 0.877 -10.240 1.00 80.12 93 GLY A O 1
ATOM 701 N N . LEU A 1 94 ? -0.925 2.515 -10.643 1.00 69.88 94 LEU A N 1
ATOM 702 C CA . LEU A 1 94 ? -0.690 2.961 -9.271 1.00 69.88 94 LEU A CA 1
ATOM 703 C C . LEU A 1 94 ? -0.908 4.460 -9.112 1.00 69.88 94 LEU A C 1
ATOM 705 O O . LEU A 1 94 ? -0.653 5.223 -10.075 1.00 69.88 94 LEU A O 1
#

Organism: NCBI:txid519421

pLDDT: mean 73.33, std 12.34, range [41.66, 93.06]

Secondary structure (DSSP, 8-state):
-EEEE--SSSS-EEEE-SSSTT--EEEE--SHHHHHHHHTT-TTHHHHHHHH-TTTSTTEETTTTEE--TTTSEEEEETTEEEEE-TT--EEE-

Foldseek 3Di:
DWDWAQDPDPWTWTWQDDPDVPDTDIDTNPPVVLSVCVVVVDQQNLVVLCVVPVVRNVQADPVVSHGDDPVQWDWDDDPVAIWTAGVVGDIDGD

Sequence (94 aa):
MITLVPGPGPDGTLTVDGFRPGTEVAQALSDPSLADAVRAATVDLSATLYDRDPAWAPFWCPTCERSYCGSHWRLAEGSYGFLGTCPYGHRRGL

InterPro domains:
  IPR059372 Domain of unknown function DUF8328 [PF27007] (47-93)

Radius of gyration: 13.59 Å; chains: 1; bounding box: 27×26×40 Å